Protein AF-A0A2V9A7W1-F1 (afdb_monomer)

Nearest PDB structures (foldseek):
  8uew-assembly1_1Y  TM=3.989E-01  e=4.790E+00  Sus scrofa
  5gpn-assembly1_Ag  TM=3.888E-01  e=8.653E+00  Sus scrofa
  5gup-assembly1_V  TM=3.888E-01  e=8.653E+00  Sus scrofa
  4zvb-assembly2_D  TM=2.917E-01  e=5.553E+00  Escherichia coli K-12

Radius of gyration: 18.48 Å; Cα contacts (8 Å, |Δi|>4): 155; chains: 1; bounding box: 52×27×56 Å

Foldseek 3Di:
DDPPDPVPPDDQDLVLLQVQLVLLLVLLCVLLVCCCVPPLVVVQCVQQVVLVHDRPPDPVVVVVSSVVSSVLRSVQLSQLRDPPDPDHSLVSQLVSLVVVLVVVLVVLVVVCVVSVTDVVSSVVSSVSSNCSSNVSSVCSVSRD

Structure (mmCIF, N/CA/C/O backbone):
data_AF-A0A2V9A7W1-F1
#
_entry.id   AF-A0A2V9A7W1-F1
#
loop_
_atom_site.group_PDB
_atom_site.id
_atom_site.type_symbol
_atom_site.label_atom_id
_atom_site.label_alt_id
_atom_site.label_comp_id
_atom_site.label_asym_id
_atom_site.label_entity_id
_atom_site.label_seq_id
_atom_site.pdbx_PDB_ins_code
_atom_site.Cartn_x
_atom_site.Cartn_y
_atom_site.Cartn_z
_atom_site.occupancy
_atom_site.B_iso_or_equiv
_atom_site.auth_seq_id
_atom_site.auth_comp_id
_atom_site.auth_asym_id
_atom_site.auth_atom_id
_atom_site.pdbx_PDB_model_num
ATOM 1 N N . MET A 1 1 ? 31.599 14.344 -35.800 1.00 49.91 1 MET A N 1
ATOM 2 C CA . MET A 1 1 ? 30.490 14.390 -34.824 1.00 49.91 1 MET A CA 1
ATOM 3 C C . MET A 1 1 ? 29.494 13.326 -35.244 1.00 49.91 1 MET A C 1
A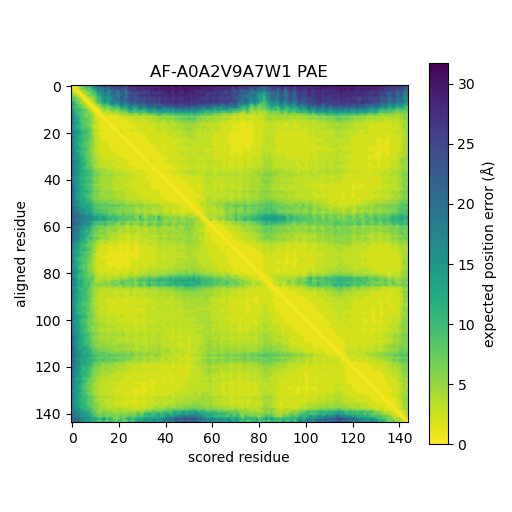TOM 5 O O . MET A 1 1 ? 29.006 13.409 -36.359 1.00 49.91 1 MET A O 1
ATOM 9 N N . SER A 1 2 ? 29.296 12.289 -34.430 1.00 60.75 2 SER A N 1
ATOM 10 C CA . SER A 1 2 ? 28.276 11.260 -34.679 1.00 60.75 2 SER A CA 1
ATOM 11 C C . SER A 1 2 ? 26.903 11.877 -34.427 1.00 60.75 2 SER A C 1
ATOM 13 O O . SER A 1 2 ? 26.682 12.388 -33.330 1.00 60.75 2 SER A O 1
ATOM 15 N N . GLU A 1 3 ? 26.000 11.854 -35.406 1.00 62.62 3 GLU A N 1
ATOM 16 C CA . GLU A 1 3 ? 24.593 12.188 -35.170 1.00 62.62 3 GLU A CA 1
ATOM 17 C C . GLU A 1 3 ? 24.018 11.193 -34.157 1.00 62.62 3 GLU A C 1
ATOM 19 O O . GLU A 1 3 ? 24.084 9.980 -34.354 1.00 62.62 3 GLU A O 1
ATOM 24 N N . ILE A 1 4 ? 23.493 11.697 -33.039 1.00 64.25 4 ILE A N 1
ATOM 25 C CA . ILE A 1 4 ? 22.710 10.881 -32.113 1.00 64.25 4 ILE A CA 1
ATOM 26 C C . ILE A 1 4 ? 21.358 10.664 -32.785 1.00 64.25 4 ILE A C 1
ATOM 28 O O . ILE A 1 4 ? 20.545 11.585 -32.878 1.00 64.25 4 ILE A O 1
ATOM 32 N N . ASN A 1 5 ? 21.122 9.449 -33.270 1.00 65.75 5 ASN A N 1
ATOM 33 C CA . ASN A 1 5 ? 19.838 9.085 -33.836 1.00 65.75 5 ASN A CA 1
ATOM 34 C C . ASN A 1 5 ? 18.809 9.027 -32.696 1.00 65.75 5 ASN A C 1
ATOM 36 O O . ASN A 1 5 ? 18.921 8.237 -31.762 1.00 65.75 5 ASN A O 1
ATOM 40 N N . THR A 1 6 ? 17.787 9.882 -32.742 1.00 62.03 6 THR A N 1
ATOM 41 C CA . THR A 1 6 ? 16.757 9.976 -31.684 1.00 62.03 6 THR A CA 1
ATOM 42 C C . THR A 1 6 ? 15.907 8.704 -31.533 1.00 62.03 6 THR A C 1
ATOM 44 O O . THR A 1 6 ? 15.101 8.596 -30.600 1.00 62.03 6 THR A O 1
ATOM 47 N N . SER A 1 7 ? 16.078 7.740 -32.442 1.00 63.56 7 SER A N 1
ATOM 48 C CA . SER A 1 7 ? 15.513 6.391 -32.367 1.00 63.56 7 SER A CA 1
ATOM 49 C C . SER A 1 7 ? 16.288 5.445 -31.436 1.00 63.56 7 SER A C 1
ATOM 51 O O . SER A 1 7 ? 15.680 4.504 -30.932 1.00 63.56 7 SER A O 1
ATOM 53 N N . ASP A 1 8 ? 17.553 5.743 -31.114 1.00 61.78 8 ASP A N 1
ATOM 54 C CA . ASP A 1 8 ? 18.381 4.959 -30.180 1.00 61.78 8 ASP A CA 1
ATOM 55 C C . ASP A 1 8 ? 18.167 5.355 -28.709 1.00 61.78 8 ASP A C 1
ATOM 57 O O . ASP A 1 8 ? 18.672 4.700 -27.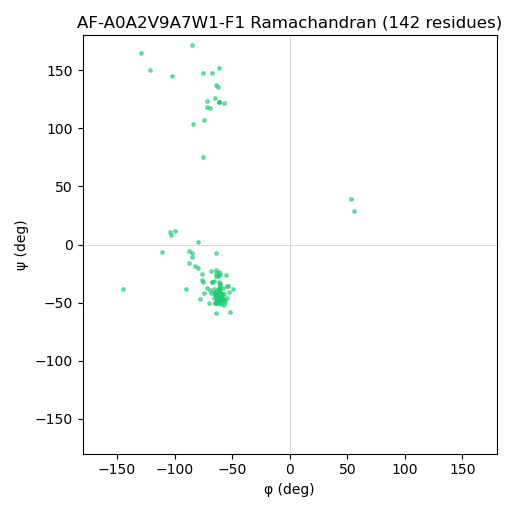796 1.00 61.78 8 ASP A O 1
ATOM 61 N N . ILE A 1 9 ? 17.406 6.426 -28.451 1.00 66.50 9 ILE A N 1
ATOM 62 C CA . ILE A 1 9 ? 17.059 6.846 -27.090 1.00 66.50 9 ILE A CA 1
ATOM 63 C C . ILE A 1 9 ? 16.050 5.837 -26.528 1.00 66.50 9 ILE A C 1
ATOM 65 O O . ILE A 1 9 ? 14.942 5.737 -27.065 1.00 66.50 9 ILE A O 1
ATOM 69 N N . PRO A 1 10 ? 16.370 5.115 -25.438 1.00 68.62 10 PRO A N 1
ATOM 70 C CA . PRO A 1 10 ? 15.448 4.157 -24.846 1.00 68.62 10 PRO A CA 1
ATOM 71 C C . PRO A 1 10 ? 14.135 4.851 -24.462 1.00 68.62 10 PRO A C 1
ATOM 73 O O . PRO A 1 10 ? 14.129 5.808 -23.685 1.00 68.62 10 PRO A O 1
ATOM 76 N N . ARG A 1 11 ? 13.010 4.384 -25.016 1.00 76.69 11 ARG A N 1
ATOM 77 C CA . ARG A 1 11 ? 11.677 4.944 -24.745 1.00 76.69 11 ARG A CA 1
ATOM 78 C C . ARG A 1 11 ? 10.900 4.064 -23.780 1.00 76.69 11 ARG A C 1
ATOM 80 O O . ARG A 1 11 ? 10.982 2.837 -23.827 1.00 76.69 11 ARG A O 1
ATOM 87 N N . LEU A 1 12 ? 10.098 4.704 -22.935 1.00 82.56 12 LEU A N 1
ATOM 88 C CA . LEU A 1 12 ? 9.145 4.009 -22.081 1.00 82.56 12 LEU A CA 1
ATOM 89 C C . LEU A 1 12 ? 8.084 3.313 -22.948 1.00 82.56 12 LEU A C 1
ATOM 91 O O . LEU A 1 12 ? 7.417 3.951 -23.762 1.00 82.56 12 LEU A O 1
ATOM 95 N N . SER A 1 13 ? 7.892 2.011 -22.741 1.00 88.88 13 SER A N 1
ATOM 96 C CA . SER A 1 13 ? 6.766 1.287 -23.329 1.00 88.88 13 SER A CA 1
ATOM 97 C C . SER A 1 13 ? 5.532 1.456 -22.445 1.00 88.88 13 SER A C 1
ATOM 99 O O . SER A 1 13 ? 5.406 0.807 -21.406 1.00 88.88 13 SER A O 1
ATOM 101 N N . TRP A 1 14 ? 4.596 2.309 -22.863 1.00 91.31 14 TRP A N 1
ATOM 102 C CA . TRP A 1 14 ? 3.350 2.545 -22.123 1.00 91.31 14 TRP A CA 1
ATOM 103 C C . TRP A 1 14 ? 2.500 1.288 -21.959 1.00 91.31 14 TRP A C 1
ATOM 105 O O . TRP A 1 14 ? 1.900 1.094 -20.908 1.00 91.31 14 TRP A O 1
ATOM 115 N N . MET A 1 15 ? 2.503 0.390 -22.946 1.00 91.12 15 MET A N 1
ATOM 116 C CA . MET A 1 15 ? 1.797 -0.887 -22.834 1.00 91.12 15 MET A CA 1
ATOM 117 C C . MET A 1 15 ? 2.361 -1.749 -21.693 1.00 91.12 15 MET A C 1
ATOM 119 O O . MET A 1 15 ? 1.591 -2.348 -20.944 1.00 91.12 15 MET A O 1
ATOM 123 N N . ARG A 1 16 ? 3.691 -1.758 -21.505 1.00 88.12 16 ARG A N 1
ATOM 124 C CA . ARG A 1 16 ? 4.330 -2.436 -20.364 1.00 88.12 16 ARG A CA 1
ATOM 125 C C . ARG A 1 16 ? 4.013 -1.747 -19.042 1.00 88.12 16 ARG A C 1
ATOM 127 O O . ARG A 1 16 ? 3.691 -2.440 -18.089 1.00 88.12 16 ARG A O 1
ATOM 134 N N . ALA A 1 17 ? 4.025 -0.414 -18.993 1.00 92.06 17 ALA A N 1
ATOM 135 C CA . ALA A 1 17 ? 3.649 0.326 -17.786 1.00 92.06 17 ALA A CA 1
ATOM 136 C C . ALA A 1 17 ? 2.184 0.076 -17.379 1.00 92.06 17 ALA A C 1
ATOM 138 O O . ALA A 1 17 ? 1.892 -0.090 -16.200 1.00 92.06 17 ALA A O 1
ATOM 139 N N . ILE A 1 18 ? 1.268 -0.011 -18.349 1.00 94.75 18 ILE A N 1
ATOM 140 C CA . ILE A 1 18 ? -0.148 -0.326 -18.118 1.00 94.75 18 ILE A CA 1
ATOM 141 C C . ILE A 1 18 ? -0.314 -1.750 -17.577 1.00 94.75 18 ILE A C 1
ATOM 143 O O . ILE A 1 18 ? -0.956 -1.943 -16.545 1.00 94.75 18 ILE A O 1
ATOM 147 N N . ALA A 1 19 ? 0.293 -2.743 -18.236 1.00 93.00 19 ALA A N 1
ATOM 148 C CA . ALA A 1 19 ? 0.247 -4.135 -17.785 1.00 93.00 19 ALA A CA 1
ATOM 149 C C . ALA A 1 19 ? 0.904 -4.306 -16.405 1.00 93.00 19 ALA A C 1
ATOM 151 O O . ALA A 1 19 ? 0.369 -4.983 -15.527 1.00 93.00 19 ALA A O 1
ATOM 152 N N . GLY A 1 20 ? 2.032 -3.628 -16.195 1.00 93.25 20 GLY A N 1
ATOM 153 C CA . GLY A 1 20 ? 2.732 -3.591 -14.925 1.00 93.25 20 GLY A CA 1
ATOM 154 C C . GLY A 1 20 ? 1.903 -2.958 -13.812 1.00 93.25 20 GLY A C 1
ATOM 155 O O . GLY A 1 20 ? 1.837 -3.492 -12.708 1.00 93.25 20 GLY A O 1
ATOM 156 N N . GLY A 1 21 ? 1.197 -1.872 -14.122 1.00 94.38 21 GLY A N 1
ATOM 157 C CA . GLY A 1 21 ? 0.269 -1.230 -13.203 1.00 94.38 21 GLY A CA 1
ATOM 158 C C . GLY A 1 21 ? -0.937 -2.093 -12.852 1.00 94.38 21 GLY A C 1
ATOM 159 O O . GLY A 1 21 ? -1.326 -2.134 -11.687 1.00 94.38 21 GLY A O 1
ATOM 160 N N . ALA A 1 22 ? -1.479 -2.844 -13.815 1.00 95.25 22 ALA A N 1
ATOM 161 C CA . ALA A 1 22 ? -2.535 -3.822 -13.557 1.00 95.25 22 ALA A CA 1
ATOM 162 C C . ALA A 1 22 ? -2.065 -4.922 -12.594 1.00 95.25 22 ALA A C 1
ATOM 164 O O . ALA A 1 22 ? -2.765 -5.231 -11.630 1.00 95.25 22 ALA A O 1
ATOM 165 N N . LEU A 1 23 ? -0.865 -5.477 -12.812 1.00 95.44 23 LEU A N 1
ATOM 166 C CA . LEU A 1 23 ? -0.293 -6.484 -11.916 1.00 95.44 23 LEU A CA 1
ATOM 167 C C . LEU A 1 23 ? -0.018 -5.905 -10.523 1.00 95.44 23 LEU A C 1
ATOM 169 O O . LEU A 1 23 ? -0.365 -6.531 -9.523 1.00 95.44 23 LEU A O 1
ATOM 173 N N . TRP A 1 24 ? 0.553 -4.700 -10.450 1.00 95.81 24 TRP A N 1
ATOM 174 C CA . TRP A 1 24 ? 0.784 -4.003 -9.185 1.00 95.81 24 TRP A CA 1
ATOM 175 C C . TRP A 1 24 ? -0.524 -3.831 -8.405 1.00 95.81 24 TRP A C 1
ATOM 177 O O . TRP A 1 24 ? -0.600 -4.221 -7.240 1.00 95.81 24 TRP A O 1
ATOM 187 N N . ALA A 1 25 ? -1.572 -3.328 -9.065 1.00 95.56 25 ALA A N 1
ATOM 188 C CA . ALA A 1 25 ? -2.880 -3.119 -8.458 1.00 95.56 25 ALA A CA 1
ATOM 189 C C . ALA A 1 25 ? -3.510 -4.440 -8.003 1.00 95.56 25 ALA A C 1
ATOM 191 O O . ALA A 1 25 ? -4.047 -4.510 -6.899 1.00 95.56 25 ALA A O 1
ATOM 192 N N . ALA A 1 26 ? -3.413 -5.504 -8.803 1.00 95.62 26 ALA A N 1
ATOM 193 C CA . ALA A 1 26 ? -3.926 -6.820 -8.432 1.00 95.62 26 ALA A CA 1
ATOM 194 C C . ALA A 1 26 ? -3.248 -7.361 -7.163 1.00 95.62 26 ALA A C 1
ATOM 196 O O . ALA A 1 26 ? -3.934 -7.792 -6.236 1.00 95.62 26 ALA A O 1
ATOM 197 N N . VAL A 1 27 ? -1.914 -7.293 -7.086 1.00 96.19 27 VAL A N 1
ATOM 198 C CA . VAL A 1 27 ? -1.151 -7.757 -5.916 1.00 96.19 27 VAL A CA 1
ATOM 199 C C . VAL A 1 27 ? -1.457 -6.903 -4.686 1.00 96.19 27 VAL A C 1
ATOM 201 O O . VAL A 1 27 ? -1.729 -7.453 -3.620 1.00 96.19 27 VAL A O 1
ATOM 204 N N . TYR A 1 28 ? -1.466 -5.575 -4.832 1.00 95.56 28 TYR A N 1
ATOM 205 C CA . TYR A 1 28 ? -1.802 -4.653 -3.748 1.00 95.56 28 TYR A CA 1
ATOM 206 C C . TYR A 1 28 ? -3.201 -4.956 -3.175 1.00 95.56 28 TYR A C 1
ATOM 208 O O . TYR A 1 28 ? -3.345 -5.172 -1.969 1.00 95.56 28 TYR A O 1
ATOM 216 N N . ASN A 1 29 ? -4.224 -5.047 -4.036 1.00 95.56 29 ASN A N 1
ATOM 217 C CA . ASN A 1 29 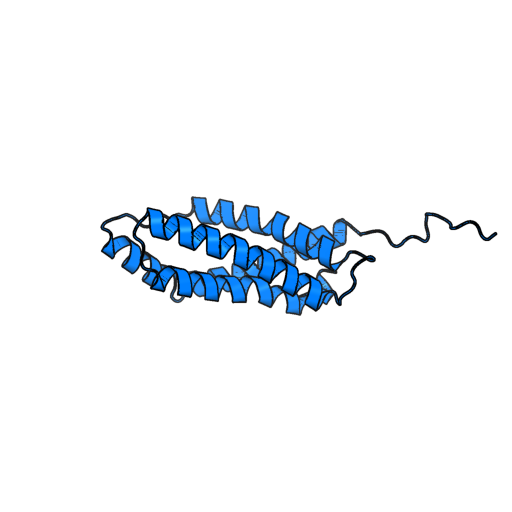? -5.600 -5.307 -3.603 1.00 95.56 29 ASN A CA 1
ATOM 218 C C . ASN A 1 29 ? -5.773 -6.709 -3.019 1.00 95.56 29 ASN A C 1
ATOM 220 O O . ASN A 1 29 ? -6.578 -6.881 -2.109 1.00 95.56 29 ASN A O 1
ATOM 224 N N . LEU A 1 30 ? -5.021 -7.704 -3.497 1.00 95.38 30 LEU A N 1
ATOM 225 C CA . LEU A 1 30 ? -5.036 -9.039 -2.907 1.00 95.38 30 LEU A CA 1
ATOM 226 C C . LEU A 1 30 ? -4.506 -9.009 -1.470 1.00 95.38 30 LEU A C 1
ATOM 228 O O . LEU A 1 30 ? -5.170 -9.511 -0.568 1.00 95.38 30 LEU A O 1
ATOM 232 N N . VAL A 1 31 ? -3.340 -8.400 -1.238 1.00 96.00 31 VAL A N 1
ATOM 233 C CA . VAL A 1 31 ? -2.731 -8.323 0.102 1.00 96.00 31 VAL A CA 1
ATOM 234 C C . VAL A 1 31 ? -3.622 -7.532 1.058 1.00 96.00 31 VAL A C 1
ATOM 236 O O . VAL A 1 31 ? -3.944 -8.013 2.147 1.00 96.00 31 VAL A O 1
ATOM 239 N N . TRP A 1 32 ? -4.056 -6.341 0.642 1.00 94.44 32 TRP A N 1
ATOM 240 C CA . TRP A 1 32 ? -4.915 -5.491 1.462 1.00 94.44 32 TRP A CA 1
ATOM 241 C C . TRP A 1 32 ? -6.293 -6.128 1.693 1.00 94.44 32 TRP A C 1
ATOM 243 O O . TRP A 1 32 ? -6.790 -6.148 2.818 1.00 94.44 32 TRP A O 1
ATOM 253 N N . GLY A 1 33 ? -6.876 -6.739 0.658 1.00 92.94 33 GLY A N 1
ATOM 254 C CA . GLY A 1 33 ? -8.148 -7.455 0.727 1.00 92.94 33 GLY A CA 1
ATOM 255 C C . GLY A 1 33 ? -8.11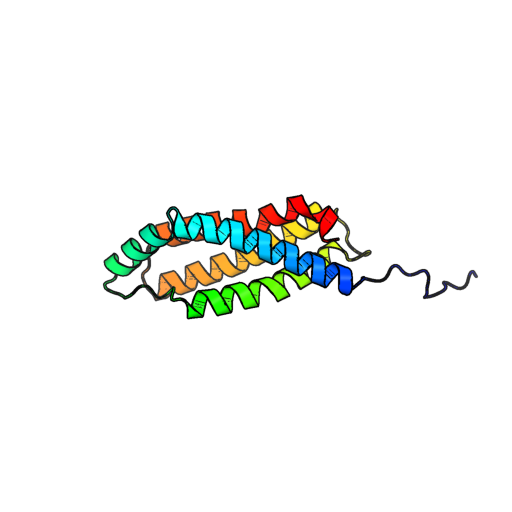3 -8.646 1.680 1.00 92.94 33 GLY A C 1
ATOM 256 O O . GLY A 1 33 ? -8.999 -8.786 2.522 1.00 92.94 33 GLY A O 1
ATOM 257 N N . LEU A 1 34 ? -7.067 -9.474 1.616 1.00 96.19 34 LEU A N 1
ATOM 258 C CA . LEU A 1 34 ? -6.882 -10.574 2.563 1.00 96.19 34 LEU A CA 1
ATOM 259 C C . LEU A 1 34 ? -6.804 -10.054 4.001 1.00 96.19 34 LEU A C 1
ATOM 261 O O . LEU A 1 34 ? -7.529 -10.546 4.864 1.00 96.19 34 LEU A O 1
ATOM 265 N N . ALA A 1 35 ?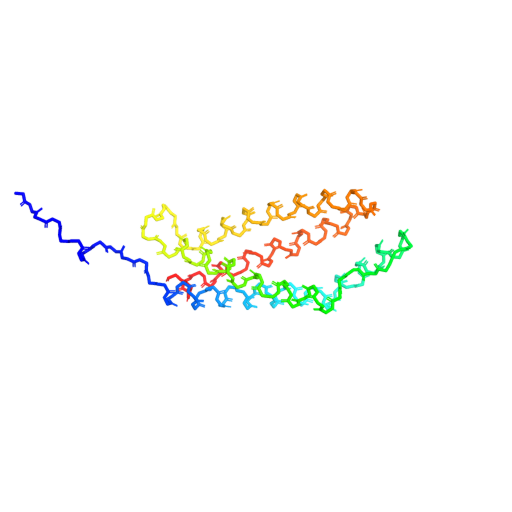 -6.000 -9.021 4.263 1.00 95.50 35 ALA A N 1
ATOM 266 C CA . ALA A 1 35 ? -5.918 -8.422 5.594 1.00 95.50 35 ALA A CA 1
ATOM 267 C C . ALA A 1 35 ? -7.275 -7.870 6.069 1.00 95.50 35 ALA A C 1
ATOM 269 O O . ALA A 1 35 ? -7.669 -8.106 7.218 1.00 95.50 35 ALA A O 1
ATOM 270 N N . TRP A 1 36 ? -8.019 -7.207 5.172 1.00 94.00 36 TRP A N 1
ATOM 271 C CA . TRP A 1 36 ? -9.381 -6.731 5.420 1.00 94.00 36 TRP A CA 1
ATOM 272 C C . TRP A 1 36 ? -10.300 -7.829 5.938 1.00 94.00 36 TRP A C 1
ATOM 274 O O . TRP A 1 36 ? -10.878 -7.700 7.021 1.00 94.00 36 TRP A O 1
ATOM 284 N N . PHE A 1 37 ? -10.435 -8.909 5.172 1.00 92.44 37 PHE A N 1
ATOM 285 C CA . PHE A 1 37 ? -11.390 -9.966 5.481 1.00 92.44 37 PHE A CA 1
ATOM 286 C C . PHE A 1 37 ? -10.940 -10.876 6.625 1.00 92.44 37 PHE A C 1
ATOM 288 O O . PHE A 1 37 ? -11.800 -11.432 7.305 1.00 92.44 37 PHE A O 1
ATOM 295 N N . VAL A 1 38 ? -9.633 -10.994 6.874 1.00 95.75 38 VAL A N 1
ATOM 296 C CA . VAL A 1 38 ? -9.104 -11.829 7.960 1.00 95.75 38 VAL A CA 1
ATOM 297 C C . VAL A 1 38 ? -9.233 -11.149 9.325 1.00 95.75 38 VAL A C 1
ATOM 299 O O . VAL A 1 38 ? -9.681 -11.795 10.269 1.00 95.75 38 VAL A O 1
ATOM 302 N N . PHE A 1 39 ? -8.860 -9.871 9.464 1.00 94.38 39 PHE A N 1
ATOM 303 C CA . PHE A 1 39 ? -8.851 -9.222 10.788 1.00 94.38 39 PHE A CA 1
ATOM 304 C C . PHE A 1 39 ? -9.231 -7.738 10.784 1.00 94.38 39 PHE A C 1
ATOM 306 O O . PHE A 1 39 ? -9.955 -7.286 11.673 1.00 94.38 39 PHE A O 1
ATOM 313 N N . MET A 1 40 ? -8.813 -6.975 9.776 1.00 94.62 40 MET A N 1
ATOM 314 C CA . MET A 1 40 ? -8.970 -5.516 9.756 1.00 94.62 40 MET A CA 1
ATOM 315 C C . MET A 1 40 ? -10.434 -5.070 9.798 1.00 94.62 40 MET A C 1
ATOM 317 O O . MET A 1 40 ? -10.765 -4.117 10.498 1.00 94.62 40 MET A O 1
ATOM 321 N N . ARG A 1 41 ? -11.349 -5.783 9.127 1.00 93.12 41 ARG A N 1
ATOM 322 C CA . ARG A 1 41 ? -12.786 -5.464 9.157 1.00 93.12 41 ARG A CA 1
ATOM 323 C C . ARG A 1 41 ? -13.354 -5.477 10.576 1.00 93.12 41 ARG A C 1
ATOM 325 O O . ARG A 1 41 ? -14.231 -4.674 10.888 1.00 93.12 41 ARG A O 1
ATOM 332 N N . ARG A 1 42 ? -12.897 -6.403 11.423 1.00 94.19 42 ARG A N 1
ATOM 333 C CA . ARG A 1 42 ? -13.324 -6.490 12.824 1.00 94.19 42 ARG A CA 1
ATOM 334 C C . ARG A 1 42 ? -12.767 -5.315 13.625 1.00 94.19 42 ARG A C 1
ATOM 336 O O . ARG A 1 42 ? -13.538 -4.616 14.270 1.00 94.19 42 ARG A O 1
ATOM 343 N N . GLU A 1 43 ? -11.468 -5.070 13.510 1.00 95.19 43 GLU A N 1
ATOM 344 C CA . GLU A 1 43 ? -10.765 -3.991 14.216 1.00 95.19 43 GLU A CA 1
ATOM 345 C C . GLU A 1 43 ? -11.345 -2.607 13.875 1.00 95.19 43 GLU A C 1
ATOM 347 O O . GLU A 1 43 ? -11.610 -1.793 14.760 1.00 95.19 43 GLU A O 1
ATOM 352 N N . TRP A 1 44 ? -11.653 -2.361 12.599 1.00 93.94 44 TRP A N 1
ATOM 353 C CA . TRP A 1 44 ? -12.317 -1.131 12.168 1.00 93.94 44 TRP A CA 1
ATOM 354 C C . TRP A 1 44 ? -13.737 -1.002 12.730 1.00 93.94 44 TRP A C 1
ATOM 356 O O . TRP A 1 44 ? -14.121 0.082 13.165 1.00 93.94 44 TRP A O 1
ATOM 366 N N . ARG A 1 45 ? -14.530 -2.081 12.774 1.00 94.25 45 ARG A N 1
ATOM 367 C CA . ARG A 1 45 ? -15.871 -2.038 13.390 1.00 94.25 45 ARG A CA 1
ATOM 368 C C . ARG A 1 45 ? -15.808 -1.699 14.873 1.00 94.25 45 ARG A C 1
ATOM 370 O O . ARG A 1 45 ? -16.606 -0.887 15.326 1.00 94.25 45 ARG A O 1
ATOM 377 N N . GLU A 1 46 ? -14.879 -2.303 15.606 1.00 94.62 46 GLU A N 1
ATOM 378 C CA . GLU A 1 46 ? -14.686 -2.034 17.033 1.00 94.62 46 GLU A CA 1
ATOM 379 C C . GLU A 1 46 ? -14.276 -0.568 17.264 1.00 94.62 46 GLU A C 1
ATOM 381 O O . GLU A 1 46 ? -14.849 0.104 18.123 1.00 94.62 46 GLU A O 1
ATOM 386 N N . ALA A 1 47 ? -13.375 -0.025 16.437 1.00 93.81 47 ALA A N 1
ATOM 387 C CA . ALA A 1 47 ? -12.963 1.378 16.513 1.00 93.81 47 ALA A CA 1
ATOM 388 C C . ALA A 1 47 ? -14.113 2.364 16.234 1.00 93.81 47 ALA A C 1
ATOM 390 O O . ALA A 1 47 ? -14.248 3.368 16.932 1.00 93.81 47 ALA A O 1
ATOM 391 N N . PHE A 1 48 ? -14.958 2.079 15.241 1.00 94.25 48 PHE A N 1
ATOM 392 C CA . PHE A 1 48 ? -16.118 2.915 14.914 1.00 94.25 48 PHE A CA 1
ATOM 393 C C . PHE A 1 48 ? -17.239 2.811 15.958 1.00 94.25 48 PHE A C 1
ATOM 395 O O . PHE A 1 48 ? -17.859 3.819 16.306 1.00 94.25 48 PHE A O 1
ATOM 402 N N . ALA A 1 49 ? -17.460 1.617 16.512 1.00 94.38 49 ALA A N 1
ATOM 403 C CA . ALA A 1 49 ? -18.403 1.416 17.608 1.00 94.38 49 ALA A CA 1
ATOM 404 C C . ALA A 1 49 ? -17.995 2.212 18.859 1.00 94.38 49 ALA A C 1
ATOM 406 O O . ALA A 1 49 ? -18.850 2.830 19.488 1.00 94.38 49 ALA A O 1
ATOM 407 N N . ALA A 1 50 ? -16.695 2.280 19.173 1.00 94.69 50 ALA A N 1
ATOM 408 C CA . ALA A 1 50 ? -16.179 3.037 20.317 1.00 94.69 50 ALA A CA 1
ATOM 409 C C . ALA A 1 50 ? -16.468 4.548 20.249 1.00 94.69 50 ALA A C 1
ATOM 411 O O . ALA A 1 50 ? -16.528 5.208 21.284 1.00 94.69 50 ALA A O 1
ATOM 412 N N . ILE A 1 51 ? -16.676 5.093 19.048 1.00 94.50 51 ILE A N 1
ATOM 413 C CA . ILE A 1 51 ? -17.037 6.502 18.835 1.00 94.50 51 ILE A CA 1
ATOM 414 C C . ILE A 1 51 ? -18.523 6.694 18.493 1.00 94.50 51 ILE A C 1
ATOM 416 O O . ILE A 1 51 ? -18.920 7.786 18.089 1.00 94.50 51 ILE A O 1
ATOM 420 N N . ASN A 1 52 ? -19.350 5.649 18.637 1.00 94.69 52 ASN A N 1
ATOM 421 C CA . ASN A 1 52 ? -20.776 5.642 18.292 1.00 94.69 52 ASN A CA 1
ATOM 422 C C . ASN A 1 52 ? -21.068 6.099 16.851 1.00 94.69 52 ASN A C 1
ATOM 424 O O . ASN A 1 52 ? -22.037 6.819 16.600 1.00 94.69 52 ASN A O 1
ATOM 428 N N . ARG A 1 53 ? -20.230 5.695 15.886 1.00 90.62 53 ARG A N 1
ATOM 429 C CA . ARG A 1 53 ? -20.426 6.016 14.464 1.00 90.62 53 ARG A CA 1
ATOM 430 C C . ARG A 1 53 ? -20.528 4.757 13.606 1.00 90.62 53 ARG A C 1
ATOM 432 O O . ARG A 1 53 ? -19.924 3.737 13.935 1.00 90.62 53 ARG A O 1
ATOM 439 N N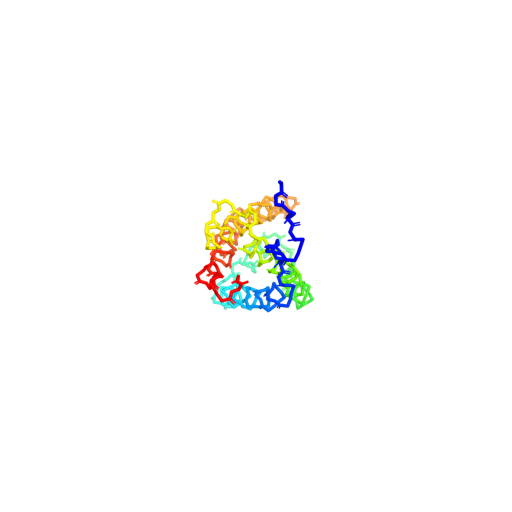 . PRO A 1 54 ? -21.267 4.809 12.484 1.00 89.94 54 PRO A N 1
ATOM 440 C CA . PRO A 1 54 ? -21.295 3.703 11.538 1.00 89.94 54 PRO A CA 1
ATOM 441 C C . PRO A 1 54 ? -19.938 3.541 10.845 1.00 89.94 54 PRO A C 1
ATOM 443 O O . PRO A 1 54 ? -19.237 4.519 10.581 1.00 89.94 54 PRO A O 1
ATOM 446 N N . LEU A 1 55 ? -19.595 2.296 10.508 1.00 87.25 55 LEU A N 1
ATOM 447 C CA . LEU A 1 55 ? -18.422 1.991 9.692 1.00 87.25 55 LEU A CA 1
ATOM 448 C C . LEU A 1 55 ? -18.569 2.644 8.311 1.00 87.25 55 LEU A C 1
ATOM 450 O O . LEU A 1 55 ? -19.511 2.341 7.583 1.00 87.25 55 LEU A O 1
ATOM 454 N N . LEU A 1 56 ? -17.609 3.489 7.939 1.00 82.62 56 LEU A N 1
ATOM 455 C CA . LEU A 1 56 ? -17.650 4.226 6.671 1.00 82.62 56 LEU A CA 1
ATOM 456 C C . LEU A 1 56 ? -17.165 3.413 5.462 1.00 82.62 56 LEU A C 1
ATOM 458 O O . LEU A 1 56 ? -17.491 3.762 4.336 1.00 82.62 56 LEU A O 1
ATOM 462 N N . PHE A 1 57 ? -16.430 2.317 5.672 1.00 78.38 57 PHE A N 1
ATOM 463 C CA . PHE A 1 57 ? -15.886 1.466 4.605 1.00 78.38 57 PHE A CA 1
ATOM 464 C C . PHE A 1 57 ? -16.967 0.578 3.960 1.00 78.38 57 PHE A C 1
ATOM 466 O O . PHE A 1 57 ? -17.048 -0.626 4.223 1.00 78.38 57 PHE A O 1
ATOM 473 N N . THR A 1 58 ? -17.812 1.197 3.131 1.00 80.94 58 THR A N 1
ATOM 474 C CA . THR A 1 58 ? -18.867 0.559 2.325 1.00 80.94 58 THR A CA 1
ATOM 475 C C . THR A 1 58 ? -18.330 0.032 0.992 1.00 80.94 58 THR A C 1
ATOM 477 O O . THR A 1 58 ? -17.195 0.311 0.612 1.00 80.94 58 THR A O 1
ATOM 480 N N . VAL A 1 59 ? -19.159 -0.722 0.258 1.00 83.06 59 VAL A N 1
ATOM 481 C CA . VAL A 1 59 ? -18.828 -1.249 -1.081 1.00 83.06 59 VAL A CA 1
ATOM 482 C C . VAL A 1 59 ? -18.387 -0.141 -2.042 1.00 83.06 59 VAL A C 1
ATOM 484 O O . VAL A 1 59 ? -17.460 -0.349 -2.819 1.00 83.06 59 VAL A O 1
ATOM 487 N N . ASP A 1 60 ? -18.977 1.049 -1.951 1.00 81.38 60 ASP A N 1
ATOM 488 C CA . ASP A 1 60 ? -18.623 2.172 -2.823 1.00 81.38 60 ASP A CA 1
ATOM 489 C C . ASP A 1 60 ? -17.163 2.593 -2.630 1.00 81.38 60 ASP A C 1
ATOM 491 O O . ASP A 1 60 ? -16.430 2.764 -3.604 1.00 81.38 60 ASP A O 1
ATOM 495 N N . ILE A 1 61 ? -16.698 2.667 -1.376 1.00 83.12 61 ILE A N 1
ATOM 496 C CA . ILE A 1 61 ? -15.297 2.987 -1.067 1.00 83.12 61 ILE A CA 1
ATOM 497 C C . ILE A 1 61 ? -14.357 1.928 -1.646 1.00 83.12 61 ILE A C 1
ATOM 499 O O . ILE A 1 61 ? -13.302 2.277 -2.166 1.00 83.12 61 ILE A O 1
ATOM 503 N N . TRP A 1 62 ? -14.747 0.651 -1.624 1.00 84.00 62 TRP A N 1
ATOM 504 C CA . TRP A 1 62 ? -13.962 -0.421 -2.244 1.00 84.00 62 TRP A CA 1
ATOM 505 C C . TRP A 1 62 ? -13.835 -0.252 -3.754 1.00 84.00 62 TRP A C 1
ATOM 507 O O . TRP A 1 62 ? -12.742 -0.412 -4.293 1.00 84.00 62 TRP A O 1
ATOM 517 N N . ILE A 1 63 ? -14.928 0.098 -4.434 1.00 87.25 63 ILE A N 1
ATOM 518 C CA . ILE A 1 63 ? -14.928 0.324 -5.883 1.00 87.25 63 ILE A CA 1
ATOM 519 C C . ILE A 1 63 ? -14.012 1.499 -6.233 1.00 87.25 63 ILE A C 1
ATOM 521 O O . ILE A 1 63 ? -13.146 1.359 -7.098 1.00 87.25 63 ILE A O 1
ATOM 525 N N . PHE A 1 64 ? -14.152 2.629 -5.533 1.00 87.75 64 PHE A N 1
ATOM 526 C CA . PHE A 1 64 ? -13.277 3.787 -5.732 1.00 87.75 64 PHE A CA 1
ATOM 527 C C . PHE A 1 64 ? -11.813 3.451 -5.447 1.00 87.75 64 PHE A C 1
ATOM 529 O O . PHE A 1 64 ? -10.934 3.852 -6.208 1.00 87.75 64 PHE A O 1
ATOM 536 N N . TRP A 1 65 ? -11.547 2.690 -4.384 1.00 87.62 65 TRP A N 1
ATOM 537 C CA . TRP A 1 65 ? -10.194 2.305 -4.004 1.00 87.62 65 TRP A CA 1
ATOM 538 C C . TRP A 1 65 ? -9.534 1.414 -5.057 1.00 87.62 65 TRP A C 1
ATOM 540 O O . TRP A 1 65 ? -8.457 1.740 -5.556 1.00 87.62 65 TRP A O 1
ATOM 550 N N . ILE A 1 66 ? -10.213 0.347 -5.484 1.00 88.56 66 ILE A N 1
ATOM 551 C CA . ILE A 1 66 ? -9.729 -0.541 -6.548 1.00 88.56 66 ILE A CA 1
ATOM 552 C C . ILE A 1 66 ? -9.482 0.262 -7.831 1.00 88.56 66 ILE A C 1
ATOM 554 O O . ILE A 1 66 ? -8.412 0.146 -8.431 1.00 88.56 66 ILE A O 1
ATOM 558 N N . ALA A 1 67 ? -10.415 1.137 -8.217 1.00 91.75 67 ALA A N 1
ATOM 559 C CA . ALA A 1 67 ? -10.256 1.981 -9.397 1.00 91.75 67 ALA A CA 1
ATOM 560 C C . ALA A 1 67 ? -9.040 2.918 -9.299 1.00 91.75 67 ALA A C 1
ATOM 562 O O . ALA A 1 67 ? -8.348 3.109 -10.297 1.00 91.75 67 ALA A O 1
ATOM 563 N N . LEU A 1 68 ? -8.741 3.465 -8.115 1.00 93.12 68 LEU A N 1
ATOM 564 C CA . LEU A 1 68 ? -7.606 4.364 -7.882 1.00 93.12 68 LEU A CA 1
ATOM 565 C C . LEU A 1 68 ? -6.255 3.633 -7.836 1.00 93.12 68 LEU A C 1
ATOM 567 O O . LEU A 1 68 ? -5.234 4.180 -8.255 1.00 93.12 68 LEU A O 1
ATOM 571 N N . THR A 1 69 ? -6.224 2.387 -7.364 1.00 94.31 69 THR A N 1
ATOM 572 C CA . THR A 1 69 ? -4.973 1.609 -7.300 1.00 94.31 69 THR A CA 1
ATOM 573 C C . THR A 1 69 ? -4.382 1.320 -8.678 1.00 94.31 69 THR A C 1
ATOM 575 O O . THR A 1 69 ? -3.165 1.203 -8.805 1.00 94.31 69 THR A O 1
ATOM 578 N N . PHE A 1 70 ? -5.212 1.261 -9.723 1.00 95.12 70 PHE A N 1
ATOM 579 C CA . PHE A 1 70 ? -4.746 1.057 -11.090 1.00 95.12 70 PHE A CA 1
ATOM 580 C C . PHE A 1 70 ? -3.866 2.208 -11.616 1.00 95.12 70 PHE A C 1
ATOM 582 O O . PHE A 1 70 ? -2.705 1.942 -11.928 1.00 95.12 70 PHE A O 1
ATOM 589 N N . PRO A 1 71 ? -4.319 3.479 -11.685 1.00 95.75 71 PRO A N 1
ATOM 590 C CA . PRO A 1 71 ? -3.469 4.581 -12.132 1.00 95.75 71 PRO A CA 1
ATOM 591 C C . PRO A 1 71 ? -2.241 4.782 -11.233 1.00 95.75 71 PRO A C 1
ATOM 593 O O . PRO A 1 71 ? -1.174 5.120 -11.745 1.00 95.75 71 PRO A O 1
ATOM 596 N N . ILE A 1 72 ? -2.348 4.506 -9.926 1.00 95.00 72 ILE A N 1
ATOM 597 C CA . ILE A 1 72 ? -1.190 4.479 -9.018 1.00 95.00 72 ILE A CA 1
ATOM 598 C C . ILE A 1 72 ? -0.175 3.425 -9.475 1.00 95.00 72 ILE A C 1
ATOM 600 O O . ILE A 1 72 ? 0.999 3.739 -9.670 1.00 95.00 72 ILE A O 1
ATOM 604 N N . GLY A 1 73 ? -0.628 2.192 -9.704 1.00 95.00 73 GLY A N 1
ATOM 605 C CA . GLY A 1 73 ? 0.210 1.109 -10.203 1.00 95.00 73 GLY A CA 1
ATOM 606 C C . GLY A 1 73 ? 0.871 1.458 -11.535 1.00 95.00 73 GLY A C 1
ATOM 607 O O . GLY A 1 73 ? 2.064 1.212 -11.701 1.00 95.00 73 GLY A O 1
ATOM 608 N N . VAL A 1 74 ? 0.134 2.070 -12.470 1.00 95.31 74 VAL A N 1
ATOM 609 C CA . VAL A 1 74 ? 0.683 2.498 -13.769 1.00 95.31 74 VAL A CA 1
ATOM 610 C C . VAL A 1 74 ? 1.773 3.550 -13.582 1.00 95.31 74 VAL A C 1
ATOM 612 O O . VAL A 1 74 ? 2.821 3.450 -14.218 1.00 95.31 74 VAL A O 1
ATOM 615 N N . ALA A 1 75 ? 1.578 4.524 -12.691 1.00 95.25 75 ALA A N 1
ATOM 616 C CA . ALA A 1 75 ? 2.592 5.532 -12.390 1.00 95.25 75 ALA A CA 1
ATOM 617 C C . ALA A 1 75 ? 3.856 4.910 -11.771 1.00 95.25 75 ALA A C 1
ATOM 619 O O . ALA A 1 75 ? 4.972 5.239 -12.181 1.00 95.25 75 ALA A O 1
ATOM 620 N N . ILE A 1 76 ? 3.694 3.968 -10.837 1.00 94.38 76 ILE A N 1
ATOM 621 C CA . ILE A 1 76 ? 4.811 3.237 -10.223 1.00 94.38 76 ILE A CA 1
ATOM 622 C C . ILE A 1 76 ? 5.554 2.403 -11.271 1.00 94.38 76 ILE A C 1
ATOM 624 O O . ILE A 1 76 ? 6.781 2.459 -11.333 1.00 94.38 76 ILE A O 1
ATOM 628 N N . ALA A 1 77 ? 4.838 1.659 -12.115 1.00 93.81 77 ALA A N 1
ATOM 629 C CA . ALA A 1 77 ? 5.429 0.840 -13.170 1.00 93.81 77 ALA A CA 1
ATOM 630 C C . ALA A 1 77 ? 6.148 1.703 -14.217 1.00 93.81 77 ALA A C 1
ATOM 632 O O . ALA A 1 77 ? 7.273 1.393 -14.596 1.00 93.81 77 ALA A O 1
ATOM 633 N N . ALA A 1 78 ? 5.559 2.831 -14.626 1.00 93.38 78 ALA A N 1
ATOM 634 C CA . ALA A 1 78 ? 6.195 3.794 -15.523 1.00 93.38 78 ALA A CA 1
ATOM 635 C C . ALA A 1 78 ? 7.492 4.365 -14.928 1.00 93.38 78 ALA A C 1
ATOM 637 O O . ALA A 1 78 ? 8.513 4.430 -15.616 1.00 93.38 78 ALA A O 1
ATOM 638 N N . TYR A 1 79 ? 7.480 4.730 -13.643 1.00 91.94 79 TYR A N 1
ATOM 639 C CA . TYR A 1 79 ? 8.674 5.180 -12.929 1.00 91.94 79 TYR A CA 1
ATOM 640 C C . TYR A 1 79 ? 9.736 4.076 -12.850 1.00 91.94 79 TYR A C 1
ATOM 642 O O . TYR A 1 79 ? 10.901 4.302 -13.177 1.00 91.94 79 TYR A O 1
ATOM 650 N N . ALA A 1 80 ? 9.328 2.860 -12.485 1.00 90.81 80 ALA A N 1
ATOM 651 C CA . ALA A 1 80 ? 10.216 1.712 -12.375 1.00 90.81 80 ALA A CA 1
ATOM 652 C C . ALA A 1 80 ? 10.792 1.282 -13.725 1.00 90.81 80 ALA A C 1
ATOM 654 O O . ALA A 1 80 ? 11.926 0.820 -13.750 1.00 90.81 80 ALA A O 1
ATOM 655 N N . ALA A 1 81 ? 10.064 1.464 -14.830 1.00 89.25 81 ALA A N 1
ATOM 656 C CA . ALA A 1 81 ? 10.480 1.163 -16.200 1.00 89.25 81 ALA A CA 1
ATOM 657 C C . ALA A 1 81 ? 11.294 2.293 -16.860 1.00 89.25 81 ALA A C 1
ATOM 659 O O . ALA A 1 81 ? 11.907 2.065 -17.903 1.00 89.25 81 ALA A O 1
ATOM 660 N N . ASN A 1 82 ? 11.351 3.484 -16.253 1.00 88.12 82 ASN A N 1
ATOM 661 C CA . ASN A 1 82 ? 12.042 4.638 -16.821 1.00 88.12 82 ASN A CA 1
ATOM 662 C C . ASN A 1 82 ? 13.552 4.357 -16.999 1.00 88.12 82 ASN A C 1
ATOM 664 O O . ASN A 1 82 ? 14.229 4.075 -16.009 1.00 88.12 82 ASN A O 1
ATOM 668 N N . PRO A 1 83 ? 14.106 4.472 -18.220 1.00 82.81 83 PRO A N 1
ATOM 669 C CA . PRO A 1 83 ? 15.535 4.277 -18.477 1.00 82.81 83 PRO A CA 1
ATOM 670 C C . PRO A 1 83 ? 16.452 5.251 -17.724 1.00 82.81 83 PRO A C 1
ATOM 672 O O . PRO A 1 83 ? 17.597 4.912 -17.451 1.00 82.81 83 PRO A O 1
ATOM 675 N N . ALA A 1 84 ? 15.951 6.434 -17.354 1.00 84.62 84 ALA A N 1
ATOM 676 C CA . ALA A 1 84 ? 16.692 7.446 -16.599 1.00 84.62 84 ALA A CA 1
ATOM 677 C C . ALA A 1 84 ? 16.765 7.159 -15.084 1.00 84.62 84 ALA A C 1
ATOM 679 O O . ALA A 1 84 ? 17.292 7.971 -14.322 1.00 84.62 84 ALA A O 1
ATOM 680 N N . ARG A 1 85 ? 16.215 6.031 -14.614 1.00 84.94 85 ARG A N 1
ATOM 681 C CA . ARG A 1 85 ? 16.262 5.654 -13.197 1.00 84.94 85 ARG A CA 1
ATOM 682 C C . ARG A 1 85 ? 17.702 5.400 -12.737 1.00 84.94 85 ARG A C 1
ATOM 684 O O . ARG A 1 85 ? 18.469 4.709 -13.399 1.00 84.94 85 ARG A O 1
ATOM 691 N N . SER A 1 86 ? 18.039 5.889 -11.547 1.00 88.06 86 SER A N 1
ATOM 692 C CA . SER A 1 86 ? 19.351 5.682 -10.913 1.00 88.06 86 SER A CA 1
ATOM 693 C C . SER A 1 86 ? 19.438 4.401 -10.072 1.00 88.06 86 SER A C 1
ATOM 695 O O . SER A 1 86 ? 20.503 4.058 -9.564 1.00 88.06 86 SER A O 1
ATOM 697 N N . VAL A 1 87 ? 18.322 3.687 -9.900 1.00 91.06 87 VAL A N 1
ATOM 698 C CA . VAL A 1 87 ? 18.214 2.490 -9.052 1.00 91.06 87 VAL A CA 1
ATOM 699 C C . VAL A 1 87 ? 17.570 1.325 -9.806 1.00 91.06 87 VAL A C 1
ATOM 701 O O . VAL A 1 87 ? 16.954 1.499 -10.857 1.00 91.06 87 VAL A O 1
ATOM 704 N N . SER A 1 88 ? 17.691 0.107 -9.269 1.00 91.81 88 SER A N 1
ATOM 705 C CA . SER A 1 88 ? 17.027 -1.067 -9.847 1.00 91.81 88 SER A CA 1
ATOM 706 C C . SER A 1 88 ? 15.500 -0.915 -9.836 1.00 91.81 88 SER A C 1
ATOM 708 O O . SER A 1 88 ? 14.948 -0.269 -8.947 1.00 91.81 88 SER A O 1
ATOM 710 N N . ALA A 1 89 ? 14.803 -1.563 -10.778 1.00 89.12 89 ALA A N 1
ATOM 711 C CA . ALA A 1 89 ? 13.336 -1.522 -10.866 1.00 89.12 89 ALA A CA 1
ATOM 712 C C . ALA A 1 89 ? 12.648 -1.948 -9.554 1.00 89.12 89 ALA A C 1
ATOM 714 O O . ALA A 1 89 ? 11.650 -1.355 -9.152 1.00 89.12 89 ALA A O 1
ATOM 715 N N . LEU A 1 90 ? 13.228 -2.922 -8.842 1.00 92.75 90 LEU A N 1
ATOM 716 C CA . LEU A 1 90 ? 12.764 -3.347 -7.519 1.00 92.75 90 LEU A CA 1
ATOM 717 C C . LEU A 1 90 ? 12.841 -2.204 -6.501 1.00 92.75 90 LEU A C 1
ATOM 719 O O . LEU A 1 90 ? 11.846 -1.909 -5.844 1.00 92.75 90 LEU A O 1
ATOM 723 N N . LYS A 1 91 ? 13.996 -1.530 -6.394 1.00 94.06 91 LYS A N 1
ATOM 724 C CA . LYS A 1 91 ? 14.164 -0.391 -5.478 1.00 94.06 91 LYS A CA 1
ATOM 725 C C . LYS A 1 91 ? 13.267 0.779 -5.875 1.00 94.06 91 LYS A C 1
ATOM 727 O O . LYS A 1 91 ? 12.636 1.357 -5.003 1.00 94.06 91 LYS A O 1
ATOM 732 N N . ALA A 1 92 ? 13.164 1.084 -7.169 1.00 93.12 92 ALA A N 1
ATOM 733 C CA . ALA A 1 92 ? 12.288 2.138 -7.678 1.00 93.12 92 ALA A CA 1
ATOM 734 C C . ALA A 1 92 ? 10.820 1.889 -7.296 1.00 93.12 92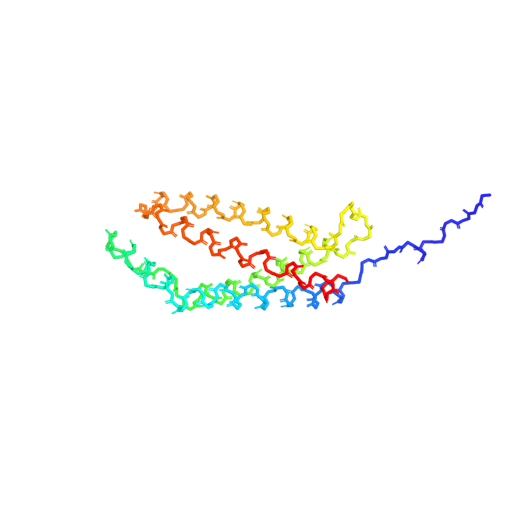 ALA A C 1
ATOM 736 O O . ALA A 1 92 ? 10.166 2.778 -6.758 1.00 93.12 92 ALA A O 1
ATOM 737 N N . THR A 1 93 ? 10.332 0.661 -7.507 1.00 92.94 93 THR A N 1
ATOM 738 C CA . THR A 1 93 ? 8.964 0.251 -7.146 1.00 92.94 93 THR A CA 1
ATOM 739 C C . THR A 1 93 ? 8.738 0.356 -5.638 1.00 92.94 93 THR A C 1
ATOM 741 O O . THR A 1 93 ? 7.746 0.937 -5.204 1.00 92.94 93 THR A O 1
ATOM 744 N N . ALA A 1 94 ? 9.675 -0.155 -4.831 1.00 94.25 94 ALA A N 1
ATOM 745 C CA . ALA A 1 94 ? 9.575 -0.106 -3.374 1.00 94.25 94 ALA A CA 1
ATOM 746 C C . ALA A 1 94 ? 9.607 1.332 -2.836 1.00 94.25 94 ALA A C 1
ATOM 748 O O . ALA A 1 94 ? 8.796 1.678 -1.985 1.00 94.25 94 ALA A O 1
ATOM 749 N N . TYR A 1 95 ? 10.503 2.186 -3.341 1.00 94.94 95 TYR A N 1
ATOM 750 C CA . TYR A 1 95 ? 10.590 3.587 -2.922 1.00 94.94 95 TYR A CA 1
ATOM 751 C C . TYR A 1 95 ? 9.333 4.365 -3.290 1.00 94.94 95 TYR A C 1
ATOM 753 O O . TYR A 1 95 ? 8.793 5.051 -2.430 1.00 94.94 95 TYR A O 1
ATOM 761 N N . ALA A 1 96 ? 8.813 4.199 -4.510 1.00 94.38 96 ALA A N 1
ATOM 762 C CA . ALA A 1 96 ? 7.551 4.820 -4.900 1.00 94.38 96 ALA A CA 1
ATOM 763 C C . ALA A 1 96 ? 6.387 4.356 -4.002 1.00 94.38 96 ALA A C 1
ATOM 765 O O . ALA A 1 96 ? 5.606 5.184 -3.531 1.00 94.38 96 ALA A O 1
ATOM 766 N N . GLY A 1 97 ? 6.320 3.054 -3.693 1.00 94.06 97 GLY A N 1
ATOM 767 C CA . GLY A 1 97 ? 5.346 2.495 -2.753 1.00 94.06 97 GLY A CA 1
ATOM 768 C C . GLY A 1 97 ? 5.471 3.073 -1.338 1.00 94.06 97 GLY A C 1
ATOM 769 O O . GLY A 1 97 ? 4.467 3.471 -0.755 1.00 94.06 97 GLY A O 1
ATOM 770 N N . ILE A 1 98 ? 6.690 3.192 -0.801 1.00 96.00 98 ILE A N 1
ATOM 771 C CA . ILE A 1 98 ? 6.954 3.792 0.521 1.00 96.00 98 ILE A CA 1
ATOM 772 C C . ILE A 1 98 ? 6.573 5.277 0.542 1.00 96.00 98 ILE A C 1
ATOM 774 O O . ILE A 1 98 ? 5.975 5.742 1.511 1.00 96.00 98 ILE A O 1
ATOM 778 N N . THR A 1 99 ? 6.888 6.032 -0.512 1.00 95.31 99 THR A N 1
ATOM 779 C CA . THR A 1 99 ? 6.521 7.451 -0.610 1.00 95.31 99 THR A CA 1
ATOM 780 C C . THR A 1 99 ? 5.005 7.629 -0.584 1.00 95.31 99 THR A C 1
ATOM 782 O O . THR A 1 99 ? 4.498 8.441 0.190 1.00 95.31 99 THR A O 1
ATOM 785 N N . LEU A 1 100 ? 4.272 6.848 -1.381 1.00 93.75 100 LEU A N 1
ATOM 786 C CA . LEU A 1 100 ? 2.808 6.886 -1.395 1.00 93.75 100 LEU A CA 1
ATOM 787 C C . LEU A 1 100 ? 2.214 6.444 -0.060 1.00 93.75 100 LEU A C 1
ATOM 789 O O . LEU A 1 100 ? 1.325 7.112 0.466 1.00 93.75 100 LEU A O 1
ATOM 793 N N . TRP A 1 101 ? 2.748 5.367 0.516 1.00 95.88 101 TRP A N 1
ATOM 794 C CA . TRP A 1 101 ? 2.368 4.898 1.841 1.00 95.88 101 TRP A CA 1
ATOM 795 C C . TRP A 1 101 ? 2.497 6.000 2.896 1.00 95.88 101 TRP A C 1
ATOM 797 O O . TRP A 1 101 ? 1.576 6.191 3.688 1.00 95.88 101 TRP A O 1
ATOM 807 N N . LEU A 1 102 ? 3.608 6.742 2.900 1.00 96.31 102 LEU A N 1
ATOM 808 C CA . LEU A 1 102 ? 3.848 7.799 3.878 1.00 96.31 102 LEU A CA 1
ATOM 809 C C . LEU A 1 102 ? 2.807 8.917 3.750 1.00 96.31 102 LEU A C 1
ATOM 811 O O . LEU A 1 102 ? 2.197 9.303 4.746 1.00 96.31 102 LEU A O 1
ATOM 815 N N . VAL A 1 103 ? 2.563 9.397 2.526 1.00 94.69 103 VAL A N 1
ATOM 816 C CA . VAL A 1 103 ? 1.564 10.446 2.254 1.00 94.69 103 VAL A CA 1
ATOM 817 C C . VAL A 1 103 ? 0.173 9.995 2.697 1.00 94.69 103 VAL A C 1
ATOM 819 O O . VAL A 1 103 ? -0.521 10.723 3.409 1.00 94.69 103 VAL A O 1
ATOM 822 N N . MET A 1 104 ? -0.221 8.775 2.330 1.00 91.50 104 MET A N 1
ATOM 823 C CA . MET A 1 104 ? -1.510 8.215 2.728 1.00 91.50 104 MET A CA 1
ATOM 824 C C . MET A 1 104 ? -1.626 8.040 4.242 1.00 91.50 104 MET A C 1
ATOM 826 O O . MET A 1 104 ? -2.657 8.376 4.814 1.00 91.50 104 MET A O 1
ATOM 830 N N . THR A 1 105 ? -0.573 7.556 4.902 1.00 94.50 105 THR A N 1
ATOM 831 C CA . THR A 1 105 ? -0.552 7.350 6.356 1.00 94.50 105 THR A CA 1
ATOM 832 C C . THR A 1 105 ? -0.726 8.666 7.103 1.00 94.50 105 THR A C 1
ATOM 834 O O . THR A 1 105 ? -1.513 8.734 8.044 1.00 94.50 105 THR A O 1
ATOM 837 N N . VAL A 1 106 ? -0.059 9.735 6.656 1.00 94.62 106 VAL A N 1
ATOM 838 C CA . VAL A 1 106 ? -0.243 11.079 7.222 1.00 94.62 106 VAL A CA 1
ATOM 839 C C . VAL A 1 106 ? -1.680 11.564 7.019 1.00 94.62 106 VAL A C 1
ATOM 841 O O . VAL A 1 106 ? -2.297 12.051 7.966 1.00 94.62 106 VAL A O 1
ATOM 844 N N . GLY A 1 107 ? -2.244 11.379 5.820 1.00 92.69 107 GLY A N 1
ATOM 845 C CA . GLY A 1 107 ? -3.640 11.722 5.535 1.00 92.69 107 GLY A CA 1
ATOM 846 C C . GLY A 1 107 ? -4.630 10.966 6.427 1.00 92.69 107 GLY A C 1
ATOM 847 O O . GLY A 1 107 ? -5.520 11.576 7.020 1.00 92.69 107 GLY A O 1
ATOM 848 N N . MET A 1 108 ? -4.438 9.656 6.594 1.00 91.56 108 MET A N 1
ATOM 849 C CA . MET A 1 108 ? -5.260 8.825 7.476 1.00 91.56 108 MET A CA 1
ATOM 850 C C . MET A 1 108 ? -5.119 9.230 8.939 1.00 91.56 108 MET A C 1
ATOM 852 O O . MET A 1 108 ? -6.128 9.312 9.633 1.00 91.56 108 MET A O 1
ATOM 856 N N . ALA A 1 109 ? -3.908 9.527 9.413 1.00 93.12 109 ALA A N 1
ATOM 857 C CA . ALA A 1 109 ? -3.686 10.003 10.775 1.00 93.12 109 ALA A CA 1
ATOM 858 C C . ALA A 1 109 ? -4.400 11.339 11.030 1.00 93.12 109 ALA A C 1
ATOM 860 O O . ALA A 1 109 ? -5.105 11.470 12.031 1.00 93.12 109 ALA A O 1
ATOM 861 N N . ALA A 1 110 ? -4.294 12.296 10.103 1.00 94.25 110 ALA A N 1
ATOM 862 C CA . ALA A 1 110 ? -4.972 13.587 10.201 1.00 94.25 110 ALA A CA 1
ATOM 863 C C . ALA A 1 110 ? -6.503 13.440 10.190 1.00 94.25 110 ALA A C 1
ATOM 865 O O . ALA A 1 110 ? -7.187 13.988 11.055 1.00 94.25 110 ALA A O 1
ATOM 866 N N . TRP A 1 111 ? -7.046 12.653 9.257 1.00 92.19 111 TRP A N 1
ATOM 867 C CA . TRP A 1 111 ? -8.482 12.373 9.187 1.00 92.19 111 TRP A CA 1
ATOM 868 C C . TRP A 1 111 ? -8.992 11.662 10.447 1.00 92.19 111 TRP A C 1
ATOM 870 O O . TRP A 1 111 ? -10.056 11.988 10.971 1.00 92.19 111 TRP A O 1
ATOM 880 N N . SER A 1 112 ? -8.215 10.724 10.980 1.00 90.00 112 SER A N 1
ATOM 881 C CA . SER A 1 112 ? -8.579 9.964 12.179 1.00 90.00 112 SER A CA 1
ATOM 882 C C . SER A 1 112 ? -8.565 10.820 13.429 1.00 90.00 112 SER A C 1
ATOM 884 O O . SER A 1 112 ? -9.474 10.706 14.247 1.00 90.00 112 SER A O 1
ATOM 886 N N . TRP A 1 113 ? -7.591 11.725 13.541 1.00 91.38 113 TRP A N 1
ATOM 887 C CA . TRP A 1 113 ? -7.550 12.734 14.593 1.00 91.38 113 TRP A CA 1
ATOM 888 C C . TRP A 1 113 ? -8.814 13.603 14.580 1.00 91.38 113 TRP A C 1
ATOM 890 O O . TRP A 1 113 ? -9.475 13.750 15.606 1.00 91.38 113 TRP A O 1
ATOM 900 N N . GLN A 1 114 ? -9.211 14.097 13.402 1.00 92.50 114 GLN A N 1
ATOM 901 C CA . GLN A 1 114 ? -10.435 14.894 13.228 1.00 92.50 114 GLN A CA 1
ATOM 902 C C . GLN A 1 114 ? -11.719 14.123 13.574 1.00 92.50 114 GLN A C 1
ATOM 904 O O . GLN A 1 114 ? -12.717 14.729 13.957 1.00 92.50 114 GLN A O 1
ATOM 909 N N . ASN A 1 115 ? -11.702 12.795 13.444 1.00 89.75 115 ASN A N 1
ATOM 910 C CA . ASN A 1 115 ? -12.847 11.923 13.711 1.00 89.75 115 ASN A CA 1
ATOM 911 C C . ASN A 1 115 ? -12.755 11.175 15.050 1.00 89.75 115 ASN A C 1
ATOM 913 O O . ASN A 1 115 ? -13.587 10.308 15.312 1.00 89.75 115 ASN A O 1
ATOM 917 N N . SER A 1 116 ? -11.767 11.507 15.889 1.00 92.31 116 SER A N 1
ATOM 918 C CA . SER A 1 116 ? -11.532 10.885 17.200 1.00 92.31 116 SER A CA 1
ATOM 919 C C . SER A 1 116 ? -11.365 9.359 17.154 1.00 92.31 116 SER A C 1
ATOM 921 O O . SER A 1 116 ? -11.680 8.661 18.116 1.00 92.31 116 SER A O 1
ATOM 923 N N . LEU A 1 117 ? -10.860 8.827 16.039 1.00 92.19 117 LEU A N 1
ATOM 924 C CA . LEU A 1 117 ? -10.558 7.405 15.898 1.00 92.19 117 LEU A CA 1
ATOM 925 C C . LEU A 1 117 ? -9.281 7.038 16.661 1.00 92.19 117 LEU A C 1
ATOM 927 O O . LEU A 1 117 ? -8.336 7.821 16.763 1.00 92.19 117 LEU A O 1
ATOM 931 N N . SER A 1 118 ? -9.240 5.808 17.175 1.00 91.19 118 SER A N 1
ATOM 932 C CA . SER A 1 118 ? -8.091 5.304 17.929 1.00 91.19 118 SER A CA 1
ATOM 933 C C . SER A 1 118 ? -6.821 5.256 17.076 1.00 91.19 118 SER A C 1
ATOM 935 O O . SER A 1 118 ? -6.818 4.716 15.973 1.00 91.19 118 SER A O 1
ATOM 937 N N . ILE A 1 119 ? -5.693 5.712 17.624 1.00 90.62 119 ILE A N 1
ATOM 938 C CA . ILE A 1 119 ? -4.398 5.624 16.935 1.00 90.62 119 ILE A CA 1
ATOM 939 C C . ILE A 1 119 ? -3.982 4.174 16.641 1.00 90.62 119 ILE A C 1
ATOM 941 O O . ILE A 1 119 ? -3.274 3.921 15.670 1.00 90.62 119 ILE A O 1
ATOM 945 N N . ARG A 1 120 ? -4.469 3.207 17.437 1.00 93.44 120 ARG A N 1
ATOM 946 C CA . ARG A 1 120 ? -4.196 1.774 17.249 1.00 93.44 120 ARG A CA 1
ATOM 947 C C . ARG A 1 120 ? -4.695 1.282 15.892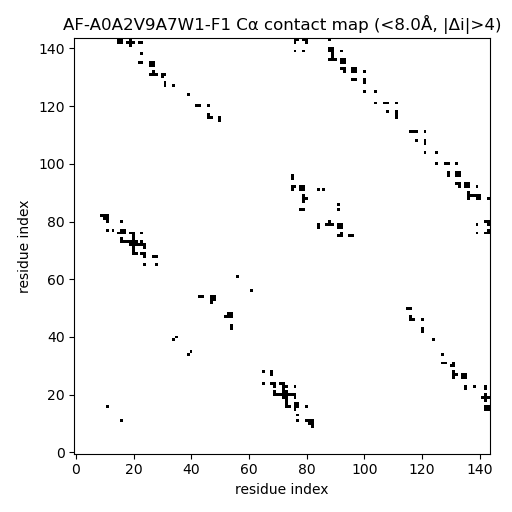 1.00 93.44 120 ARG A C 1
ATOM 949 O O . ARG A 1 120 ? -3.951 0.581 15.212 1.00 93.44 120 ARG A O 1
ATOM 956 N N . ILE A 1 121 ? -5.919 1.649 15.493 1.00 93.75 121 ILE A N 1
ATOM 957 C CA . ILE A 1 121 ? -6.471 1.193 14.208 1.00 93.75 121 ILE A CA 1
ATOM 958 C C . ILE A 1 121 ? -5.702 1.806 13.032 1.00 93.75 121 ILE A C 1
ATOM 960 O O . ILE A 1 121 ? -5.478 1.137 12.030 1.00 93.75 121 ILE A O 1
ATOM 964 N N . ILE A 1 122 ? -5.197 3.031 13.195 1.00 93.81 122 ILE A N 1
ATOM 965 C CA . ILE A 1 122 ? -4.429 3.728 12.155 1.00 93.81 122 ILE A CA 1
ATOM 966 C C . ILE A 1 122 ? -3.029 3.159 12.013 1.00 93.81 122 ILE A C 1
ATOM 968 O O . ILE A 1 122 ? -2.570 2.949 10.897 1.00 93.81 122 ILE A O 1
ATOM 972 N N . ALA A 1 123 ? -2.366 2.852 13.126 1.00 94.44 123 ALA A N 1
ATOM 973 C CA . ALA A 1 123 ? -1.083 2.165 13.095 1.00 94.44 123 ALA A CA 1
ATOM 974 C C . ALA A 1 123 ? -1.210 0.788 12.424 1.00 94.44 123 ALA A C 1
ATOM 976 O O . ALA A 1 123 ? -0.383 0.431 11.588 1.00 94.44 123 ALA A O 1
ATOM 977 N N . LEU A 1 124 ? -2.269 0.039 12.747 1.00 95.50 124 LEU A N 1
ATOM 978 C CA . LEU A 1 124 ? -2.534 -1.264 12.144 1.00 95.50 124 LEU A CA 1
ATOM 979 C C . LEU A 1 124 ? -2.782 -1.152 10.633 1.00 95.50 124 LEU A C 1
ATOM 981 O O . LEU A 1 124 ? -2.152 -1.867 9.853 1.00 95.50 124 LEU A O 1
ATOM 985 N N . ASP A 1 125 ? -3.650 -0.227 10.219 1.00 93.69 125 ASP A N 1
ATOM 986 C CA . ASP A 1 125 ? -3.949 0.008 8.807 1.00 93.69 125 ASP A CA 1
ATOM 987 C C . ASP A 1 125 ? -2.715 0.475 8.030 1.00 93.69 125 ASP A C 1
ATOM 989 O O . ASP A 1 125 ? -2.428 -0.046 6.953 1.00 93.69 125 ASP A O 1
ATOM 993 N N . ALA A 1 126 ? -1.919 1.373 8.615 1.00 96.06 126 ALA A N 1
ATOM 994 C CA . ALA A 1 126 ? -0.664 1.829 8.037 1.00 96.06 126 ALA A CA 1
ATOM 995 C C . ALA A 1 126 ? 0.320 0.670 7.831 1.00 96.06 126 ALA A C 1
ATOM 997 O O . ALA A 1 126 ? 0.937 0.589 6.773 1.00 96.06 126 ALA A O 1
ATOM 998 N N . VAL A 1 127 ? 0.457 -0.255 8.786 1.00 96.50 127 VAL A N 1
ATOM 999 C CA . VAL A 1 127 ? 1.337 -1.427 8.628 1.00 96.50 127 VAL A CA 1
ATOM 1000 C C . VAL A 1 127 ? 0.861 -2.328 7.488 1.00 96.50 127 VAL A C 1
ATOM 1002 O O . VAL A 1 127 ? 1.662 -2.708 6.634 1.00 96.50 127 VAL A O 1
ATOM 1005 N N . VAL A 1 128 ? -0.437 -2.636 7.428 1.00 96.12 128 VAL A N 1
ATOM 1006 C CA . VAL A 1 128 ? -1.010 -3.446 6.340 1.00 96.12 128 VAL A CA 1
ATOM 1007 C C . VAL A 1 128 ? -0.794 -2.766 4.990 1.00 96.12 128 VAL A C 1
ATOM 1009 O O . VAL A 1 128 ? -0.357 -3.411 4.035 1.00 96.12 128 VAL A O 1
ATOM 1012 N N . ASN A 1 129 ? -1.041 -1.458 4.917 1.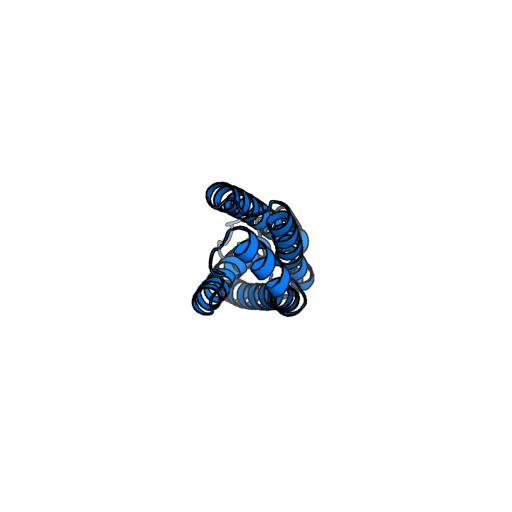00 95.00 129 ASN A N 1
ATOM 1013 C CA . ASN A 1 129 ? -0.832 -0.669 3.711 1.00 95.00 129 ASN A CA 1
ATOM 1014 C C . ASN A 1 129 ? 0.639 -0.638 3.285 1.00 95.00 129 ASN A C 1
ATOM 1016 O O . ASN A 1 129 ? 0.919 -0.762 2.097 1.00 95.00 129 ASN A O 1
ATOM 1020 N N . LEU A 1 130 ? 1.586 -0.538 4.222 1.00 96.25 130 LEU A N 1
ATOM 1021 C CA . LEU A 1 130 ? 3.017 -0.590 3.909 1.00 96.25 130 LEU A CA 1
ATOM 1022 C C . LEU A 1 130 ? 3.387 -1.915 3.242 1.00 96.25 130 LEU A C 1
ATOM 1024 O O . LEU A 1 130 ? 4.049 -1.933 2.204 1.00 96.25 130 LEU A O 1
ATOM 1028 N N . VAL A 1 131 ? 2.929 -3.026 3.822 1.00 96.19 131 VAL A N 1
ATOM 1029 C CA . VAL A 1 131 ? 3.165 -4.363 3.270 1.00 96.19 131 VAL A CA 1
ATOM 1030 C C . VAL A 1 131 ? 2.538 -4.473 1.880 1.00 96.19 131 VAL A C 1
ATOM 1032 O O . VAL A 1 131 ? 3.222 -4.866 0.936 1.00 96.19 131 VAL A O 1
ATOM 1035 N N . ALA A 1 132 ? 1.280 -4.056 1.722 1.00 95.12 132 ALA A N 1
ATOM 1036 C CA . ALA A 1 132 ? 0.584 -4.081 0.438 1.00 95.12 132 ALA A CA 1
ATOM 1037 C C . ALA A 1 132 ? 1.278 -3.224 -0.637 1.00 95.12 132 ALA A C 1
ATOM 1039 O O . ALA A 1 132 ? 1.283 -3.608 -1.802 1.00 95.12 132 ALA A O 1
ATOM 1040 N N . MET A 1 133 ? 1.903 -2.102 -0.262 1.00 94.00 133 MET A N 1
ATOM 1041 C CA . MET A 1 133 ? 2.636 -1.216 -1.178 1.00 94.00 133 MET A CA 1
ATOM 1042 C C . MET A 1 133 ? 4.012 -1.766 -1.586 1.00 94.00 133 MET A C 1
ATOM 1044 O O . MET A 1 133 ? 4.474 -1.500 -2.697 1.00 94.00 133 MET A O 1
ATOM 1048 N N . ILE A 1 134 ? 4.677 -2.533 -0.712 1.00 93.69 134 ILE A N 1
ATOM 1049 C CA . ILE A 1 134 ? 6.032 -3.057 -0.961 1.00 93.69 134 ILE A CA 1
ATOM 1050 C C . ILE A 1 134 ? 6.008 -4.423 -1.653 1.00 93.69 134 ILE A C 1
ATOM 1052 O O . ILE A 1 134 ? 6.840 -4.666 -2.526 1.00 93.69 134 ILE A O 1
ATOM 1056 N N . VAL A 1 135 ? 5.076 -5.318 -1.309 1.00 94.38 135 VAL A N 1
ATOM 1057 C CA . VAL A 1 135 ? 5.006 -6.680 -1.882 1.00 94.38 135 VAL A CA 1
ATOM 1058 C C . VAL A 1 135 ? 4.987 -6.698 -3.422 1.00 94.38 135 VAL A C 1
ATOM 1060 O O . VAL A 1 135 ? 5.716 -7.510 -3.999 1.00 94.38 135 VAL A O 1
ATOM 1063 N N . PRO A 1 136 ? 4.272 -5.797 -4.128 1.00 92.44 136 PRO A N 1
ATOM 1064 C CA . PRO A 1 136 ? 4.340 -5.711 -5.585 1.00 92.44 136 PRO A CA 1
ATOM 1065 C C . PRO A 1 136 ? 5.756 -5.524 -6.154 1.00 92.44 136 PRO A C 1
ATOM 1067 O O . PRO A 1 136 ? 6.027 -5.961 -7.271 1.00 92.44 136 PRO A O 1
ATOM 1070 N N . ALA A 1 137 ? 6.693 -4.937 -5.397 1.00 90.94 137 ALA A N 1
ATOM 1071 C CA . ALA A 1 137 ? 8.082 -4.767 -5.830 1.00 90.94 137 ALA A CA 1
ATOM 1072 C C . ALA A 1 137 ? 8.820 -6.099 -6.047 1.00 90.94 137 ALA A C 1
ATOM 1074 O O . ALA A 1 137 ? 9.778 -6.148 -6.820 1.00 90.94 137 ALA A O 1
ATOM 1075 N N . LEU A 1 138 ? 8.359 -7.199 -5.441 1.00 90.50 138 LEU A N 1
ATOM 1076 C CA . LEU A 1 138 ? 8.879 -8.545 -5.718 1.00 90.50 138 LEU A CA 1
ATOM 1077 C C . LEU A 1 138 ? 8.609 -8.979 -7.167 1.00 90.50 138 LEU A C 1
ATOM 1079 O O . LEU A 1 138 ? 9.361 -9.769 -7.735 1.00 90.50 138 LEU A O 1
ATOM 1083 N N . PHE A 1 139 ? 7.587 -8.395 -7.791 1.00 88.00 139 PHE A N 1
ATOM 1084 C CA . PHE A 1 139 ? 7.207 -8.619 -9.181 1.00 88.00 139 PHE A CA 1
ATOM 1085 C C . PHE A 1 139 ? 7.727 -7.510 -10.106 1.00 88.00 139 PHE A C 1
ATOM 1087 O O . PHE A 1 139 ? 7.360 -7.482 -11.276 1.00 88.00 139 PHE A O 1
ATOM 1094 N N . ALA A 1 140 ? 8.629 -6.637 -9.624 1.00 80.31 140 ALA A N 1
ATOM 1095 C CA . ALA A 1 140 ? 9.171 -5.494 -10.367 1.00 80.31 140 ALA A CA 1
ATOM 1096 C C . ALA A 1 140 ? 9.677 -5.863 -11.772 1.00 80.31 140 ALA A C 1
ATOM 1098 O O . ALA A 1 140 ? 9.452 -5.130 -12.723 1.00 80.31 140 ALA A O 1
ATOM 1099 N N . ARG A 1 141 ? 10.311 -7.033 -11.919 1.00 75.75 141 ARG A N 1
ATOM 1100 C CA . ARG A 1 141 ? 10.824 -7.523 -13.210 1.00 75.75 141 ARG A CA 1
ATOM 1101 C C . ARG A 1 141 ? 9.735 -7.896 -14.221 1.00 75.75 141 ARG A C 1
ATOM 1103 O O . ARG A 1 141 ? 10.023 -7.944 -15.407 1.00 75.75 141 ARG A O 1
ATOM 1110 N N . LEU A 1 142 ? 8.525 -8.205 -13.757 1.00 73.44 142 LEU A N 1
ATOM 1111 C CA . LEU A 1 142 ? 7.370 -8.505 -14.607 1.00 73.44 142 LEU A CA 1
ATOM 1112 C C . LEU A 1 142 ? 6.597 -7.235 -14.992 1.00 73.44 142 LEU A C 1
ATOM 1114 O O . LEU A 1 142 ? 5.789 -7.275 -15.914 1.00 73.44 142 LEU A O 1
ATOM 1118 N N . ILE A 1 143 ? 6.839 -6.125 -14.286 1.00 66.12 143 ILE A N 1
ATOM 1119 C CA . ILE A 1 143 ? 6.131 -4.848 -14.458 1.00 66.12 143 ILE A CA 1
ATOM 1120 C C . ILE A 1 143 ? 7.005 -3.736 -15.067 1.00 66.12 143 ILE A C 1
ATOM 1122 O O . ILE A 1 143 ? 6.476 -2.662 -15.349 1.00 66.12 143 ILE A O 1
ATOM 1126 N N . SER A 1 144 ? 8.314 -3.972 -15.258 1.00 60.81 144 SER A N 1
ATOM 1127 C CA . SER A 1 144 ? 9.300 -3.011 -15.794 1.00 60.81 144 SER A CA 1
ATOM 1128 C C . SER A 1 144 ? 9.891 -3.433 -17.135 1.00 60.81 144 SER A C 1
ATOM 1130 O O . SER A 1 144 ? 10.415 -4.568 -17.180 1.00 60.81 144 SER A O 1
#

Secondary structure (DSSP, 8-state):
-----TTSSPPP-HHHHHHHHHHHHHHHHHHHHHHIIIIIHHHHHHHHHHTT------HHHHHHHHHHHHHHHHHHHHHHH-TT-SS-HHHHHHHHHHHHHHHHHHHHHHHHHHTT--HHHHHHHHHHHHHHHHGGGGGHHHH-

Mean predicted aligned error: 5.57 Å

Sequence (144 aa):
MSEINTSDIPRLSWMRAIAGGALWAAVYNLVWGLAWFVFMRREWREAFAAINRPLLFTVDIWIFWIALTFPIGVAIAAYAANPARSVSALKATAYAGITLWLVMTVGMAAWSWQNSLSIRIIALDAVVNLVAMIVPALFARLIS

Solvent-accessible surface area (backbone atoms only — not comparable to full-atom values): 7578 Å² total; per-residue (Å²): 134,84,82,80,58,80,82,75,54,84,72,77,56,63,70,50,12,48,54,13,1,50,51,32,25,52,47,23,50,49,49,43,46,51,46,34,76,73,49,46,56,58,54,51,46,54,46,26,52,77,66,76,42,81,74,79,86,43,72,67,53,51,53,54,48,59,62,51,36,33,62,52,20,23,53,38,16,40,56,25,40,35,80,86,51,94,62,55,36,41,56,41,28,29,51,49,25,49,52,52,40,52,58,51,42,52,52,50,50,53,54,28,60,77,65,70,45,57,66,67,60,50,54,51,49,42,53,50,46,44,51,23,37,38,57,37,22,80,47,22,79,80,19,74

pLDDT: mean 89.45, std 9.29, range [49.91, 96.5]